Protein AF-A0A222F8A1-F1 (afdb_monomer_lite)

Sequence (116 aa):
MSRSNEAQCGRLMRTACMNVIGFWQLLQEPDVHELDPVKRMQYRAYVVGCALHLADLVVQHEEAMADLYPQDWEPDLTGSARDFREMAYAFDGDYQDELDEQALTFSQNVLCVFVQ

Foldseek 3Di:
DDPVVLVVLLVVLLVLLCQLQVLLVCLVDPVVVVDDPVVSVVSLCSNLVSLLVSLVSLVVVLVVVCVVPVPPRDRDLNVLSVVLVVVCVVQVPHPSVVNSVSSNVSSVVSNVVSVD

Secondary structure (DSSP, 8-state):
--HHHHHHHHHHHHHHHHHHHHHHHHHHSHHHHTS-HHHHHHHHHHHHHHHHHHHHHHHHHHHHHHHH-TTT---SSHHHHHHHHHHHHHTTTS-HHHHHHHHHHHHHHHHHHH--

pLDDT: mean 85.89, std 8.68, range [50.41, 95.5]

Structure (mmCIF, N/CA/C/O backbone):
data_AF-A0A222F8A1-F1
#
_entry.id   AF-A0A222F8A1-F1
#
loop_
_atom_site.group_PDB
_atom_site.id
_atom_site.type_symbol
_atom_site.label_atom_id
_atom_site.label_alt_id
_atom_site.label_comp_id
_atom_site.label_asym_id
_atom_site.label_entity_id
_atom_site.label_seq_id
_atom_site.pdbx_PDB_ins_code
_atom_site.Cartn_x
_atom_site.Cartn_y
_atom_site.Cartn_z
_atom_site.occupancy
_atom_site.B_iso_or_equiv
_atom_site.auth_seq_id
_atom_site.auth_comp_id
_atom_site.auth_asym_id
_atom_site.auth_atom_id
_atom_site.pdbx_PDB_model_num
ATOM 1 N N . MET A 1 1 ? -7.485 -2.349 24.610 1.00 54.09 1 MET A N 1
ATOM 2 C CA . MET A 1 1 ? -6.045 -2.323 24.253 1.00 54.09 1 MET A CA 1
ATOM 3 C C . MET A 1 1 ? -5.275 -1.476 25.262 1.00 54.09 1 MET A C 1
ATOM 5 O O . MET A 1 1 ? -5.870 -0.595 25.865 1.00 54.09 1 MET A O 1
ATOM 9 N N . SER A 1 2 ? -3.986 -1.747 25.509 1.00 63.09 2 SER A N 1
ATOM 10 C CA . SER A 1 2 ? -3.148 -0.835 26.309 1.00 63.09 2 SER A CA 1
ATOM 11 C C . SER A 1 2 ? -2.667 0.330 25.429 1.00 63.09 2 SER A C 1
ATOM 13 O O . SER A 1 2 ? -2.489 0.132 24.229 1.00 63.09 2 SER A O 1
ATOM 15 N N . ARG A 1 3 ? -2.368 1.506 26.005 1.00 61.28 3 ARG A N 1
ATOM 16 C CA . ARG A 1 3 ? -1.742 2.639 25.276 1.00 61.28 3 ARG A CA 1
ATOM 17 C C . ARG A 1 3 ? -0.467 2.240 24.509 1.00 61.28 3 ARG A C 1
ATOM 19 O O . ARG A 1 3 ? -0.094 2.882 23.533 1.00 61.28 3 ARG A O 1
ATOM 26 N N . SER A 1 4 ? 0.204 1.166 24.935 1.00 67.44 4 SER A N 1
ATOM 27 C CA . SER A 1 4 ? 1.367 0.599 24.243 1.00 67.44 4 SER A CA 1
ATOM 28 C C . SER A 1 4 ? 1.003 -0.045 22.900 1.00 67.44 4 SER A C 1
ATOM 30 O O . SER A 1 4 ? 1.784 0.047 21.954 1.00 67.44 4 SER A O 1
ATOM 32 N N . ASN A 1 5 ? -0.169 -0.681 22.801 1.00 72.00 5 ASN A N 1
ATOM 33 C CA . ASN A 1 5 ? -0.598 -1.401 21.599 1.00 72.00 5 ASN A CA 1
ATOM 34 C C . ASN A 1 5 ? -1.039 -0.437 20.493 1.00 72.00 5 ASN A C 1
ATOM 36 O O . ASN A 1 5 ? -0.689 -0.653 19.340 1.00 72.00 5 ASN A O 1
ATOM 40 N N . GLU A 1 6 ? -1.724 0.656 20.838 1.00 70.38 6 GLU A N 1
ATOM 41 C CA . GLU A 1 6 ? -2.079 1.717 19.881 1.00 70.38 6 GLU A CA 1
ATOM 42 C C . GLU A 1 6 ? -0.829 2.405 19.328 1.00 70.38 6 GLU A C 1
ATOM 44 O O . GLU A 1 6 ? -0.663 2.525 18.116 1.00 70.38 6 GLU A O 1
ATOM 49 N N . ALA A 1 7 ? 0.118 2.767 20.200 1.00 76.56 7 ALA A N 1
ATOM 50 C CA . ALA A 1 7 ? 1.383 3.357 19.772 1.00 76.56 7 ALA A CA 1
ATOM 51 C C . ALA A 1 7 ? 2.202 2.401 18.885 1.00 76.56 7 ALA A C 1
ATOM 53 O O . ALA A 1 7 ? 2.911 2.844 17.980 1.00 76.56 7 ALA A O 1
ATOM 54 N N . GLN A 1 8 ? 2.131 1.092 19.141 1.00 81.00 8 GLN A N 1
ATOM 55 C CA . GLN A 1 8 ? 2.751 0.078 18.293 1.00 81.00 8 GLN A CA 1
ATOM 56 C C . GLN A 1 8 ? 2.038 -0.051 16.943 1.00 81.00 8 GLN A C 1
ATOM 58 O O . GLN A 1 8 ? 2.718 -0.057 15.921 1.00 81.00 8 GLN A O 1
ATOM 63 N N . CYS A 1 9 ? 0.706 -0.094 16.930 1.00 81.06 9 CYS A N 1
ATOM 64 C CA . CYS A 1 9 ? -0.098 -0.144 15.711 1.00 81.06 9 CYS A CA 1
ATOM 65 C C . CYS A 1 9 ? 0.174 1.077 14.820 1.00 81.06 9 CYS A C 1
ATOM 67 O O . CYS A 1 9 ? 0.564 0.913 13.668 1.00 81.06 9 CYS A O 1
ATOM 69 N N . GLY A 1 10 ? 0.137 2.290 15.380 1.00 82.56 10 GLY A N 1
ATOM 70 C CA . GLY A 1 10 ? 0.456 3.512 14.639 1.00 82.56 10 GLY A CA 1
ATOM 71 C C . GLY A 1 10 ? 1.888 3.537 14.089 1.00 82.56 10 GLY A C 1
ATOM 72 O O . GLY A 1 10 ? 2.129 4.051 13.000 1.00 82.56 10 GLY A O 1
ATOM 73 N N . ARG A 1 11 ? 2.869 2.943 14.789 1.00 85.88 11 ARG A N 1
ATOM 74 C CA . ARG A 1 11 ? 4.221 2.762 14.224 1.00 85.88 11 ARG A CA 1
ATOM 75 C C . ARG A 1 11 ? 4.219 1.802 13.035 1.00 85.88 11 ARG A C 1
ATOM 77 O O . ARG A 1 11 ? 4.822 2.140 12.024 1.00 85.88 11 ARG A O 1
ATOM 84 N N . LEU A 1 12 ? 3.549 0.654 13.144 1.00 85.88 12 LEU A N 1
ATOM 85 C CA . LEU A 1 12 ? 3.469 -0.334 12.062 1.00 85.88 12 LEU A CA 1
ATOM 86 C C . LEU A 1 12 ? 2.784 0.246 10.818 1.00 85.88 12 LEU A C 1
ATOM 88 O O . LEU A 1 12 ? 3.331 0.119 9.726 1.00 85.88 12 LEU A O 1
ATOM 92 N N . MET A 1 13 ? 1.668 0.961 10.995 1.00 87.38 13 MET A N 1
ATOM 93 C CA . MET A 1 13 ? 0.961 1.662 9.915 1.00 8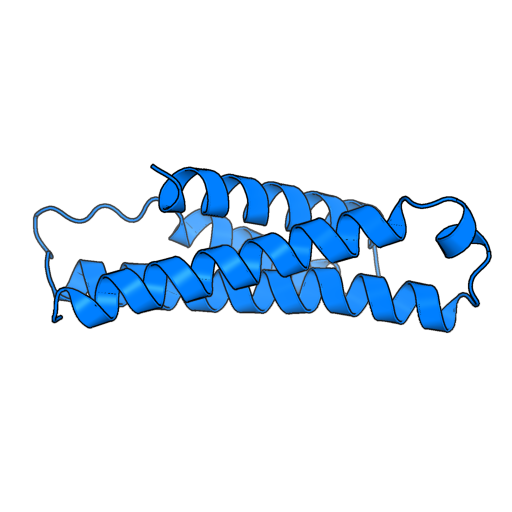7.38 13 MET A CA 1
ATOM 94 C C . MET A 1 13 ? 1.870 2.655 9.196 1.00 87.38 13 MET A C 1
ATOM 96 O O . MET A 1 13 ? 2.006 2.610 7.975 1.00 87.38 13 MET A O 1
ATOM 100 N N . ARG A 1 14 ? 2.563 3.514 9.955 1.00 89.00 14 ARG A N 1
ATOM 101 C CA . ARG A 1 14 ? 3.498 4.490 9.380 1.00 89.00 14 ARG A CA 1
ATOM 102 C C . ARG A 1 14 ? 4.648 3.817 8.641 1.00 89.00 14 ARG A C 1
ATOM 104 O O . ARG A 1 14 ? 4.989 4.250 7.548 1.00 89.00 14 ARG A O 1
ATOM 111 N N . THR A 1 15 ? 5.228 2.754 9.196 1.00 90.06 15 THR A N 1
ATOM 112 C CA . THR A 1 15 ? 6.289 2.000 8.514 1.00 90.06 15 THR A CA 1
ATOM 113 C C . THR A 1 15 ? 5.792 1.389 7.205 1.00 90.06 15 THR A C 1
ATOM 115 O O . THR A 1 15 ? 6.476 1.510 6.193 1.00 90.06 15 THR A O 1
ATOM 118 N N . ALA A 1 16 ? 4.603 0.786 7.196 1.00 90.12 16 ALA A N 1
ATOM 119 C CA . ALA A 1 16 ? 4.017 0.222 5.986 1.00 90.12 16 ALA A CA 1
ATOM 120 C C . ALA A 1 16 ? 3.766 1.302 4.915 1.00 90.12 16 ALA A C 1
ATOM 122 O O . ALA A 1 16 ? 4.179 1.116 3.772 1.00 90.12 16 ALA A O 1
ATOM 123 N N . CYS A 1 17 ? 3.221 2.464 5.294 1.00 92.38 17 CYS A N 1
ATOM 124 C CA . CYS A 1 17 ? 3.050 3.602 4.381 1.00 92.38 17 CYS A CA 1
ATOM 125 C C . CYS A 1 17 ? 4.387 4.078 3.792 1.00 92.38 17 CYS A C 1
ATOM 127 O O . CYS A 1 17 ? 4.511 4.258 2.582 1.00 92.38 17 CYS A O 1
ATOM 129 N N . MET A 1 18 ? 5.409 4.253 4.639 1.00 92.69 18 MET A N 1
ATOM 130 C CA . MET A 1 18 ? 6.735 4.707 4.205 1.00 92.69 18 MET A CA 1
ATOM 131 C C . MET A 1 18 ? 7.405 3.722 3.244 1.00 92.69 18 MET A C 1
ATOM 133 O O . MET A 1 18 ? 8.112 4.158 2.339 1.00 92.69 18 MET A O 1
ATOM 137 N N . ASN A 1 19 ? 7.168 2.416 3.401 1.00 91.69 19 ASN A N 1
ATOM 138 C CA . ASN A 1 19 ? 7.677 1.417 2.466 1.00 91.69 19 ASN A CA 1
ATOM 139 C C . ASN A 1 19 ? 7.042 1.579 1.080 1.00 91.69 19 ASN A C 1
ATOM 141 O O . ASN A 1 19 ? 7.776 1.626 0.096 1.00 91.69 19 ASN A O 1
ATOM 145 N N . VAL A 1 20 ? 5.713 1.723 0.992 1.00 93.50 20 VAL A N 1
ATOM 146 C CA . VAL A 1 20 ? 5.033 1.930 -0.301 1.00 93.50 20 VAL A CA 1
ATOM 147 C C . VAL A 1 20 ? 5.536 3.203 -0.976 1.00 93.50 20 VAL A C 1
ATOM 149 O O . VAL A 1 20 ? 5.964 3.159 -2.126 1.00 93.50 20 VAL A O 1
ATOM 152 N N . ILE A 1 21 ? 5.558 4.319 -0.240 1.00 93.69 21 ILE A N 1
ATOM 153 C CA . ILE A 1 21 ? 6.002 5.619 -0.761 1.00 93.69 21 ILE A CA 1
ATOM 154 C C . ILE A 1 21 ? 7.463 5.550 -1.217 1.00 93.69 21 ILE A C 1
ATOM 156 O O . ILE A 1 21 ? 7.785 6.012 -2.309 1.00 93.69 21 ILE A O 1
ATOM 160 N N . GLY A 1 22 ? 8.343 4.952 -0.411 1.00 92.06 22 GLY A N 1
ATOM 161 C CA . GLY A 1 22 ? 9.766 4.845 -0.722 1.00 92.06 22 GLY A CA 1
ATOM 162 C C . GLY A 1 22 ? 10.036 3.994 -1.962 1.00 92.06 22 GLY A C 1
ATOM 163 O O . GLY A 1 22 ? 10.793 4.413 -2.834 1.00 92.06 22 GLY A O 1
ATOM 164 N N . PHE A 1 23 ? 9.394 2.829 -2.092 1.00 91.19 23 PHE A N 1
ATOM 165 C CA . PHE A 1 23 ? 9.549 1.998 -3.290 1.00 91.19 23 PHE A CA 1
ATOM 166 C C . PHE A 1 23 ? 8.932 2.643 -4.533 1.00 91.19 23 PHE A C 1
ATOM 168 O O . PHE A 1 23 ? 9.518 2.548 -5.611 1.00 91.19 23 PHE A O 1
ATOM 175 N N . TRP A 1 24 ? 7.808 3.348 -4.390 1.00 93.56 24 TRP A N 1
ATOM 176 C CA . TRP A 1 24 ? 7.228 4.108 -5.493 1.00 93.56 24 TRP A CA 1
ATOM 177 C C . TRP A 1 24 ? 8.171 5.223 -5.957 1.00 93.56 24 TRP A C 1
ATOM 179 O O . TRP A 1 24 ? 8.403 5.354 -7.153 1.00 93.56 24 TRP A O 1
ATOM 189 N N . GLN A 1 25 ? 8.778 5.976 -5.032 1.00 92.06 25 GLN A N 1
ATOM 190 C CA . GLN A 1 25 ? 9.760 7.017 -5.360 1.00 92.06 25 GLN A CA 1
ATOM 191 C C . GLN A 1 25 ? 10.979 6.436 -6.073 1.00 92.06 25 GLN A C 1
ATOM 193 O O . GLN A 1 25 ? 11.395 6.976 -7.092 1.00 92.06 25 GLN A O 1
ATOM 198 N N . LEU A 1 26 ? 11.499 5.299 -5.595 1.00 89.56 26 LEU A N 1
ATOM 199 C CA . LEU A 1 26 ? 12.594 4.596 -6.263 1.00 89.56 26 LEU A CA 1
ATOM 200 C C . LEU A 1 26 ? 12.236 4.230 -7.707 1.00 89.56 26 LEU A C 1
ATOM 202 O O . LEU A 1 26 ? 13.082 4.360 -8.580 1.00 89.56 26 LEU A O 1
ATOM 206 N N . LEU A 1 27 ? 10.997 3.819 -7.991 1.00 88.00 27 LEU A N 1
ATOM 207 C CA . LEU A 1 27 ? 10.560 3.525 -9.362 1.00 88.00 27 LEU A CA 1
ATOM 208 C C . LEU A 1 27 ? 10.557 4.745 -10.293 1.00 88.00 27 LEU A C 1
ATOM 210 O O . LEU A 1 27 ? 10.631 4.547 -11.506 1.00 88.00 27 LEU A O 1
ATOM 214 N N . GLN A 1 28 ? 10.481 5.963 -9.750 1.00 88.44 28 GLN A N 1
ATOM 215 C CA . GLN A 1 28 ? 10.537 7.212 -10.521 1.00 88.44 28 GLN A CA 1
ATOM 216 C C . GLN A 1 28 ? 11.971 7.705 -10.764 1.00 88.44 28 GLN A C 1
ATOM 218 O O . GLN A 1 28 ? 12.170 8.656 -11.520 1.00 88.44 28 GLN A O 1
ATOM 223 N N . GLU A 1 29 ? 12.972 7.106 -10.111 1.00 88.31 29 GLU A N 1
ATOM 224 C CA . GLU A 1 29 ? 14.361 7.530 -10.265 1.00 88.31 29 GLU A CA 1
ATOM 225 C C . GLU A 1 29 ? 14.888 7.168 -11.666 1.00 88.31 29 GLU A C 1
ATOM 227 O O . GLU A 1 29 ? 14.746 6.018 -12.101 1.00 88.31 29 GLU A O 1
ATOM 232 N N . PRO A 1 30 ? 15.565 8.098 -12.369 1.00 82.44 30 PRO A N 1
ATOM 233 C CA . PRO A 1 30 ? 16.103 7.851 -13.707 1.00 82.44 30 PRO A CA 1
ATOM 234 C C . PRO A 1 30 ? 16.999 6.609 -13.780 1.00 82.44 30 PRO A C 1
ATOM 236 O O . PRO A 1 30 ? 16.859 5.796 -14.691 1.00 82.44 30 PRO A O 1
ATOM 239 N N . ASP A 1 31 ? 17.849 6.413 -12.771 1.00 82.88 31 ASP A N 1
ATOM 240 C CA . ASP A 1 31 ? 18.769 5.274 -12.679 1.00 82.88 31 ASP A CA 1
ATOM 241 C C . ASP A 1 31 ? 18.023 3.932 -12.531 1.00 82.88 31 ASP A C 1
ATOM 243 O O . ASP A 1 31 ? 18.519 2.875 -12.924 1.00 82.88 31 ASP A O 1
ATOM 247 N N . VAL A 1 32 ? 16.803 3.951 -11.981 1.00 78.31 32 VAL A N 1
ATOM 248 C CA . VAL A 1 32 ? 15.948 2.762 -11.848 1.00 78.31 32 VAL A CA 1
ATOM 249 C C . VAL A 1 32 ? 15.283 2.400 -13.175 1.00 78.31 32 VAL A C 1
ATOM 251 O O . VAL A 1 32 ? 15.005 1.224 -13.418 1.00 78.31 32 VAL A O 1
ATOM 254 N N . HIS A 1 33 ? 15.103 3.360 -14.084 1.00 74.25 33 HIS A N 1
ATOM 255 C CA . HIS A 1 33 ? 14.670 3.077 -15.453 1.00 74.25 33 HIS A CA 1
ATOM 256 C C . HIS A 1 33 ? 15.744 2.368 -16.289 1.00 74.25 33 HIS A C 1
ATOM 258 O O . HIS A 1 33 ? 15.396 1.694 -17.259 1.00 74.25 33 HIS A O 1
ATOM 264 N N . GLU A 1 34 ? 17.017 2.470 -15.896 1.00 82.00 34 GLU A N 1
ATOM 265 C CA . GLU A 1 34 ? 18.130 1.739 -16.513 1.00 82.00 34 GLU A CA 1
ATOM 266 C C . GLU A 1 34 ? 18.290 0.308 -15.966 1.00 82.00 34 GLU A C 1
ATOM 268 O O . GLU A 1 34 ? 19.075 -0.481 -16.499 1.00 82.00 34 GLU A O 1
ATOM 273 N N . LEU A 1 35 ? 17.549 -0.058 -14.910 1.00 78.31 35 LEU A N 1
ATOM 274 C CA . LEU A 1 35 ? 17.569 -1.418 -14.382 1.00 78.31 35 LEU A CA 1
ATOM 275 C C . LEU A 1 35 ? 16.958 -2.416 -15.363 1.00 78.31 35 LEU A C 1
ATOM 277 O O . LEU A 1 35 ? 16.048 -2.119 -16.136 1.00 78.31 35 LEU A O 1
ATOM 281 N N . ASP A 1 36 ? 17.429 -3.657 -15.241 1.00 85.25 36 ASP A N 1
ATOM 282 C CA . ASP A 1 36 ? 16.842 -4.796 -15.932 1.00 85.25 36 ASP A CA 1
ATOM 283 C C . ASP A 1 36 ? 15.310 -4.845 -15.711 1.00 85.25 36 ASP A C 1
ATOM 285 O O . ASP A 1 36 ? 14.853 -4.692 -14.567 1.00 85.25 36 ASP A O 1
ATOM 289 N N . PRO A 1 37 ? 14.504 -5.087 -16.765 1.00 84.75 37 PRO A N 1
ATOM 290 C CA . PRO A 1 37 ? 13.046 -5.120 -16.666 1.00 84.75 37 PRO A CA 1
ATOM 291 C C . PRO A 1 37 ? 12.507 -6.051 -15.572 1.00 84.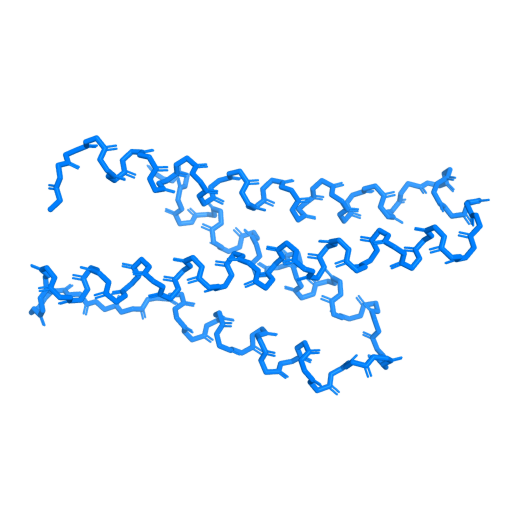75 37 PRO A C 1
ATOM 293 O O . PRO A 1 37 ? 11.488 -5.739 -14.954 1.00 84.75 37 PRO A O 1
ATOM 296 N N . VAL A 1 38 ? 13.199 -7.158 -15.275 1.00 86.94 38 VAL A N 1
ATOM 297 C CA . VAL A 1 38 ? 12.823 -8.085 -14.198 1.00 86.94 38 VAL A CA 1
ATOM 298 C C . VAL A 1 38 ? 12.990 -7.427 -12.831 1.00 86.94 38 VAL A C 1
ATOM 300 O O . VAL A 1 38 ? 12.106 -7.547 -11.984 1.00 86.94 38 VAL A O 1
ATOM 303 N N . LYS A 1 39 ? 14.080 -6.683 -12.604 1.00 85.69 39 LYS A N 1
ATOM 304 C CA . LYS A 1 39 ? 14.274 -5.936 -11.349 1.00 85.69 39 LYS A CA 1
ATOM 305 C C . LYS A 1 39 ? 13.236 -4.835 -11.183 1.00 85.69 39 LYS A C 1
ATOM 307 O O . LYS A 1 39 ? 12.722 -4.646 -10.084 1.00 85.69 39 LYS A O 1
ATOM 312 N N . ARG A 1 40 ? 12.890 -4.140 -12.268 1.00 86.19 40 ARG A N 1
ATOM 313 C CA . ARG A 1 40 ? 11.833 -3.124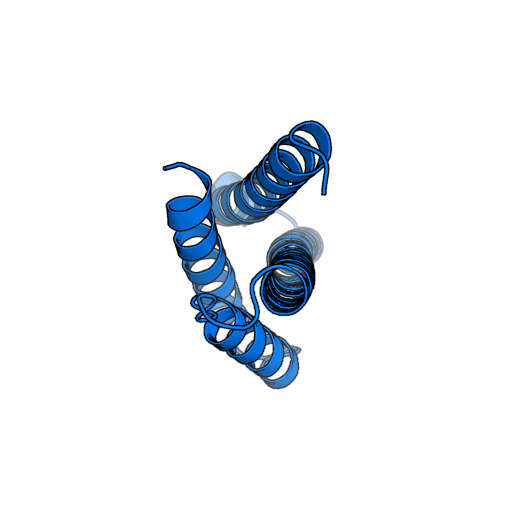 -12.228 1.00 86.19 40 ARG A CA 1
ATOM 314 C C . ARG A 1 40 ? 10.494 -3.752 -11.846 1.00 86.19 40 ARG A C 1
ATOM 316 O O . ARG A 1 40 ? 9.827 -3.253 -10.950 1.00 86.19 40 ARG A O 1
ATOM 323 N N . MET A 1 41 ? 10.146 -4.889 -12.449 1.00 87.62 41 MET A N 1
ATOM 324 C CA . MET A 1 41 ? 8.940 -5.647 -12.102 1.00 87.62 41 MET A CA 1
ATOM 325 C C . MET A 1 41 ? 8.932 -6.094 -10.631 1.00 87.62 41 MET A C 1
ATOM 327 O O . MET A 1 41 ? 7.895 -6.017 -9.979 1.00 87.62 41 MET A O 1
ATOM 331 N N . GLN A 1 42 ? 10.082 -6.492 -10.075 1.00 87.56 42 GLN A N 1
ATOM 332 C CA . GLN A 1 42 ? 10.199 -6.816 -8.649 1.00 87.56 42 GLN A CA 1
ATOM 333 C C . GLN A 1 42 ? 9.888 -5.610 -7.756 1.00 87.56 42 GLN A C 1
ATOM 335 O O . GLN A 1 42 ? 9.141 -5.754 -6.794 1.00 87.56 42 GLN A O 1
ATOM 340 N N . TYR A 1 43 ? 10.411 -4.421 -8.066 1.00 88.19 43 TYR A N 1
ATOM 341 C CA . TYR A 1 43 ? 10.106 -3.211 -7.294 1.00 88.19 43 TYR A CA 1
ATOM 342 C C . TYR A 1 43 ? 8.631 -2.824 -7.348 1.00 88.19 43 TYR A C 1
ATOM 344 O O . TYR A 1 43 ? 8.065 -2.482 -6.315 1.00 88.19 43 TYR A O 1
ATOM 352 N N . ARG A 1 44 ? 7.982 -2.972 -8.503 1.00 90.25 44 ARG A N 1
ATOM 353 C CA . ARG A 1 44 ? 6.528 -2.780 -8.623 1.00 90.25 44 ARG A CA 1
ATOM 354 C C . ARG A 1 44 ? 5.753 -3.770 -7.762 1.00 90.25 44 ARG A C 1
ATOM 356 O O . ARG A 1 44 ? 4.895 -3.382 -6.979 1.00 90.25 44 ARG A O 1
ATOM 363 N N . ALA A 1 45 ? 6.131 -5.047 -7.812 1.00 90.19 45 ALA A N 1
ATOM 364 C CA . ALA A 1 45 ? 5.540 -6.062 -6.946 1.00 90.19 45 ALA A CA 1
ATOM 365 C C . ALA A 1 45 ? 5.744 -5.742 -5.452 1.00 90.19 45 ALA A C 1
ATOM 367 O O . ALA A 1 45 ? 4.850 -6.004 -4.650 1.00 90.19 45 ALA A O 1
ATOM 368 N N . TYR A 1 46 ? 6.875 -5.135 -5.067 1.00 91.19 46 TYR A N 1
ATOM 369 C CA . TYR A 1 46 ? 7.078 -4.646 -3.700 1.00 91.19 46 TYR A CA 1
ATOM 370 C C . TYR A 1 46 ? 6.142 -3.488 -3.342 1.00 91.19 46 TYR A C 1
ATOM 372 O O . TYR A 1 46 ? 5.570 -3.522 -2.256 1.00 91.19 46 TYR A O 1
ATOM 380 N N . VAL A 1 47 ? 5.940 -2.505 -4.229 1.00 93.62 47 VAL A N 1
ATOM 381 C CA . VAL A 1 47 ? 4.979 -1.404 -4.014 1.00 93.62 47 VAL A CA 1
ATOM 382 C C . VAL A 1 47 ? 3.582 -1.962 -3.751 1.00 93.62 47 VAL A C 1
ATOM 384 O O . VAL A 1 47 ? 3.003 -1.707 -2.693 1.00 93.62 47 VAL A O 1
ATOM 387 N N . VAL A 1 48 ? 3.077 -2.787 -4.671 1.00 93.31 48 VAL A N 1
ATOM 388 C CA . VAL A 1 48 ? 1.732 -3.372 -4.579 1.00 93.31 48 VAL A CA 1
ATOM 389 C C . VAL A 1 48 ? 1.614 -4.297 -3.368 1.00 93.31 48 VAL A C 1
ATOM 391 O O . VAL A 1 48 ? 0.656 -4.200 -2.605 1.00 93.31 48 VAL A O 1
ATOM 394 N N . GLY A 1 49 ? 2.608 -5.154 -3.128 1.00 92.56 49 GLY A N 1
ATOM 395 C CA . GLY A 1 49 ? 2.622 -6.062 -1.982 1.00 92.56 49 GLY A CA 1
ATOM 396 C C . GLY A 1 49 ? 2.627 -5.330 -0.638 1.00 92.56 49 GLY A C 1
ATOM 397 O O . GLY A 1 49 ? 1.905 -5.718 0.282 1.00 92.56 49 GLY A O 1
ATOM 398 N N . CYS A 1 50 ? 3.393 -4.243 -0.514 1.00 93.56 50 CYS A N 1
ATOM 399 C CA . CYS A 1 50 ? 3.382 -3.405 0.683 1.00 93.56 50 CYS A CA 1
ATOM 400 C C . CYS A 1 50 ? 2.038 -2.686 0.871 1.00 93.56 50 CYS A C 1
ATOM 402 O O . CYS A 1 50 ? 1.558 -2.606 2.001 1.00 93.56 50 CYS A O 1
ATOM 404 N N . ALA A 1 51 ? 1.410 -2.210 -0.206 1.00 94.94 51 ALA A N 1
ATOM 405 C CA . ALA A 1 51 ? 0.103 -1.561 -0.138 1.00 94.94 51 ALA A CA 1
ATOM 406 C C . ALA A 1 51 ? -1.018 -2.551 0.221 1.00 94.94 51 ALA A C 1
ATOM 408 O O . ALA A 1 51 ? -1.883 -2.233 1.034 1.00 94.94 51 ALA A O 1
ATOM 409 N N . LEU A 1 52 ? -0.962 -3.786 -0.289 1.00 94.69 52 LEU A N 1
ATOM 410 C CA . LEU A 1 52 ? -1.881 -4.861 0.103 1.00 94.69 52 LEU A CA 1
ATOM 411 C C . LEU A 1 52 ? -1.730 -5.205 1.586 1.00 94.69 52 LEU A C 1
ATOM 413 O O . LEU A 1 52 ? -2.721 -5.321 2.304 1.00 94.69 52 LEU A O 1
ATOM 417 N N . HIS A 1 53 ? -0.488 -5.296 2.066 1.00 94.06 53 HIS A N 1
ATOM 418 C CA . HIS A 1 53 ? -0.227 -5.500 3.486 1.00 94.06 53 HIS A CA 1
ATOM 419 C C . HIS A 1 53 ? -0.763 -4.344 4.345 1.00 94.06 53 HIS A C 1
ATOM 421 O O . HIS A 1 53 ? -1.347 -4.583 5.401 1.00 94.06 53 HIS A O 1
ATOM 427 N N . LEU A 1 54 ? -0.609 -3.097 3.890 1.00 94.19 54 LEU A N 1
ATOM 428 C CA . LEU A 1 54 ? -1.181 -1.928 4.556 1.00 94.19 54 LEU A CA 1
ATOM 429 C C . LEU A 1 54 ? -2.714 -2.005 4.611 1.00 94.19 54 LEU A C 1
ATOM 431 O O . LEU A 1 54 ? -3.292 -1.737 5.660 1.00 94.19 54 LEU A O 1
ATOM 435 N N . ALA A 1 55 ? -3.368 -2.417 3.523 1.00 94.56 55 ALA A N 1
ATOM 436 C CA . ALA A 1 55 ? -4.817 -2.600 3.479 1.00 94.56 55 ALA A CA 1
ATOM 437 C C . ALA A 1 55 ? -5.302 -3.642 4.499 1.00 94.56 55 ALA A C 1
ATOM 439 O O . ALA A 1 55 ? -6.285 -3.402 5.201 1.00 94.56 55 ALA A O 1
ATOM 440 N N . ASP A 1 56 ? -4.592 -4.764 4.645 1.00 92.56 56 ASP A N 1
ATOM 441 C CA . ASP A 1 56 ? -4.905 -5.760 5.676 1.00 92.56 56 ASP A CA 1
ATOM 442 C C . ASP A 1 56 ? -4.752 -5.194 7.093 1.00 92.56 56 ASP A C 1
ATOM 444 O O . ASP A 1 56 ? -5.604 -5.440 7.949 1.00 92.56 56 ASP A O 1
ATOM 448 N N . LEU A 1 57 ? -3.697 -4.412 7.348 1.00 91.12 57 LEU A N 1
ATOM 449 C CA . LEU A 1 57 ? -3.502 -3.762 8.644 1.00 91.12 57 LEU A CA 1
ATOM 450 C C . LEU A 1 57 ? -4.633 -2.775 8.954 1.00 91.12 57 LEU A C 1
ATOM 452 O O . LEU A 1 57 ? -5.097 -2.743 10.094 1.00 91.12 57 LEU A O 1
ATOM 456 N N . VAL A 1 58 ? -5.077 -1.987 7.966 1.00 91.62 58 VAL A N 1
ATOM 457 C CA . VAL A 1 58 ? -6.197 -1.037 8.104 1.00 91.62 58 VAL A CA 1
ATOM 458 C C . VAL A 1 58 ? -7.464 -1.771 8.512 1.00 91.62 58 VAL A C 1
ATOM 460 O O . VAL A 1 58 ? -8.039 -1.437 9.542 1.00 91.62 58 VAL A O 1
ATOM 463 N N . VAL A 1 59 ? -7.850 -2.812 7.772 1.00 91.00 59 VAL A N 1
ATOM 464 C CA . VAL A 1 59 ? -9.060 -3.587 8.083 1.00 91.00 59 VAL A CA 1
ATOM 465 C C . VAL A 1 59 ? -8.979 -4.187 9.487 1.00 91.00 59 VAL A C 1
ATOM 467 O O . VAL A 1 59 ? -9.899 -4.008 10.278 1.00 91.00 59 VAL A O 1
ATOM 470 N N . GLN A 1 60 ? -7.854 -4.817 9.844 1.00 88.44 60 GLN A N 1
ATOM 471 C CA . GLN A 1 60 ? -7.662 -5.383 11.186 1.00 88.44 60 GLN A CA 1
ATOM 472 C C . GLN A 1 60 ? -7.750 -4.322 12.290 1.00 88.44 60 GLN A C 1
ATOM 474 O O . GLN A 1 60 ? -8.270 -4.592 13.373 1.00 88.44 60 GLN A O 1
ATOM 479 N N . HIS A 1 61 ? -7.219 -3.124 12.039 1.00 87.06 61 HIS A N 1
ATOM 480 C CA . HIS A 1 61 ? -7.283 -2.027 12.994 1.00 87.06 61 HIS A CA 1
ATOM 481 C C . HIS A 1 61 ? -8.716 -1.526 13.173 1.00 87.06 61 HIS A C 1
ATOM 483 O O . HIS A 1 61 ? -9.167 -1.402 14.310 1.00 87.06 61 HIS A O 1
ATOM 489 N N . GLU A 1 62 ? -9.437 -1.272 12.082 1.00 87.69 62 GLU A N 1
ATOM 490 C CA . GLU A 1 62 ? -10.804 -0.759 12.157 1.00 87.69 62 GLU A CA 1
ATOM 491 C C . GLU A 1 62 ? -11.779 -1.792 12.738 1.00 87.69 62 GLU A C 1
ATOM 493 O O . GLU A 1 62 ? -12.655 -1.416 13.511 1.00 87.69 62 GLU A O 1
ATOM 498 N N . GLU A 1 63 ? -11.597 -3.087 12.461 1.00 87.31 63 GLU A N 1
ATOM 499 C CA . GLU A 1 63 ? -12.354 -4.167 13.113 1.00 87.31 63 GLU A CA 1
ATOM 500 C C . GLU A 1 63 ? -12.094 -4.196 14.625 1.00 87.31 63 GLU A C 1
ATOM 502 O O . GLU A 1 63 ? -13.031 -4.212 15.424 1.00 87.31 63 GLU A O 1
ATOM 507 N N . ALA A 1 64 ? -10.826 -4.108 15.041 1.00 85.12 64 ALA A N 1
ATOM 508 C CA . ALA A 1 64 ? -10.478 -4.062 16.458 1.00 85.12 64 ALA A CA 1
ATOM 509 C C . ALA A 1 64 ? -11.033 -2.811 17.163 1.00 85.12 64 ALA A C 1
ATOM 511 O O . ALA A 1 64 ? -11.371 -2.870 18.347 1.00 85.12 64 ALA A O 1
ATOM 512 N N . MET A 1 65 ? -11.118 -1.678 16.464 1.00 84.06 65 MET A N 1
ATOM 513 C CA . MET A 1 65 ? -11.707 -0.449 16.995 1.00 84.06 65 MET A CA 1
ATOM 514 C C . MET A 1 65 ? -13.233 -0.532 17.074 1.00 84.06 65 MET A C 1
ATOM 516 O O . MET A 1 65 ? -13.793 -0.127 18.092 1.00 84.06 65 MET A O 1
ATOM 520 N N . ALA A 1 66 ? -13.894 -1.122 16.076 1.00 86.31 66 ALA A N 1
ATOM 521 C CA . ALA A 1 66 ? -15.333 -1.374 16.092 1.00 86.31 66 ALA A CA 1
ATOM 522 C C . ALA A 1 66 ? -15.742 -2.268 17.274 1.00 86.31 66 ALA A C 1
ATOM 524 O O . ALA A 1 66 ? -16.715 -1.973 17.967 1.00 86.31 66 ALA A O 1
ATOM 525 N N . ASP A 1 67 ? -14.962 -3.315 17.557 1.00 84.25 67 ASP A N 1
ATOM 526 C CA . ASP A 1 67 ? -15.198 -4.210 18.696 1.00 84.25 67 ASP A CA 1
ATOM 527 C C . ASP A 1 67 ? -15.042 -3.498 20.050 1.00 84.25 67 ASP A C 1
ATOM 529 O O . ASP A 1 67 ? -15.739 -3.813 21.019 1.00 84.25 67 ASP A O 1
ATOM 533 N N . LEU A 1 68 ? -14.117 -2.538 20.142 1.00 83.69 68 LEU A N 1
ATOM 534 C CA . LEU A 1 68 ? -13.842 -1.797 21.375 1.00 83.69 68 LEU A CA 1
ATOM 535 C C . LEU A 1 68 ? -14.781 -0.605 21.591 1.00 83.69 68 LEU A C 1
ATOM 537 O O . LEU A 1 68 ? -15.083 -0.284 22.743 1.00 83.69 68 LEU A O 1
ATOM 541 N N . TYR A 1 69 ? -15.235 0.038 20.514 1.00 84.44 69 TYR A N 1
ATOM 542 C CA . TYR A 1 69 ? -16.029 1.271 20.534 1.00 84.44 69 TYR A CA 1
ATOM 543 C C . TYR A 1 69 ? -17.276 1.180 19.630 1.00 84.44 69 TYR A C 1
ATOM 545 O O . TYR A 1 69 ? -17.482 2.030 18.766 1.00 84.44 69 TYR A O 1
ATOM 553 N N . PRO A 1 70 ? -18.167 0.195 19.835 1.00 79.69 70 PRO A N 1
ATOM 554 C CA . PRO A 1 70 ? -19.220 -0.148 18.871 1.00 79.69 70 PRO A CA 1
ATOM 555 C C . PRO A 1 70 ? -20.300 0.924 18.653 1.00 79.69 70 PRO A C 1
ATOM 557 O O . PRO A 1 70 ? -21.083 0.801 17.717 1.00 79.69 70 PRO A O 1
ATOM 560 N N . GLN A 1 71 ? -20.400 1.941 19.517 1.00 80.88 71 GLN A N 1
ATOM 561 C CA . GLN A 1 71 ? -21.408 3.008 19.399 1.00 80.88 71 GLN A CA 1
ATOM 562 C C . GLN A 1 71 ? -20.871 4.303 18.778 1.00 80.88 71 GLN A C 1
ATOM 564 O O . GLN A 1 71 ? -21.668 5.094 18.286 1.00 80.88 71 GLN A O 1
ATOM 569 N N . ASP A 1 72 ? -19.549 4.490 18.774 1.00 78.62 72 ASP A N 1
ATOM 570 C CA . ASP A 1 72 ? -18.895 5.738 18.359 1.00 78.62 72 ASP A CA 1
ATOM 571 C C . ASP A 1 72 ? -17.915 5.528 17.191 1.00 78.62 72 ASP A C 1
ATOM 573 O O . ASP A 1 72 ? -17.308 6.484 16.712 1.00 78.62 72 ASP A O 1
ATOM 577 N N . TRP A 1 73 ? -17.721 4.280 16.750 1.00 78.94 73 TRP A N 1
ATOM 578 C CA . TRP A 1 73 ? -16.786 3.949 15.682 1.00 78.94 73 TRP A CA 1
ATOM 579 C C . TRP A 1 73 ? -17.452 3.990 14.306 1.00 78.94 73 TRP A C 1
ATOM 581 O O . TRP A 1 73 ? -18.352 3.200 14.015 1.00 78.94 73 TRP A O 1
ATOM 591 N N . GLU A 1 74 ? -16.951 4.870 13.443 1.00 77.44 74 GLU A N 1
ATOM 592 C CA . GLU A 1 74 ? -17.291 4.925 12.025 1.00 77.44 74 GLU A CA 1
ATOM 593 C C . GLU A 1 74 ? -16.021 4.607 11.213 1.00 77.44 74 GLU A C 1
ATOM 595 O O . GLU A 1 74 ? -15.031 5.330 11.334 1.00 77.44 74 GLU A O 1
ATOM 600 N N . PRO A 1 75 ? -15.995 3.498 10.451 1.00 71.75 75 PRO A N 1
ATOM 601 C CA . PRO A 1 75 ? -14.828 3.118 9.661 1.00 71.75 75 PRO A CA 1
ATOM 602 C C . PRO A 1 75 ? -14.617 4.098 8.502 1.00 71.75 75 PRO A C 1
ATOM 604 O O . PRO A 1 75 ? -15.501 4.261 7.661 1.00 71.75 75 PRO A O 1
ATOM 607 N N . ASP A 1 76 ? -13.437 4.712 8.438 1.00 82.31 76 ASP A N 1
ATOM 608 C CA . ASP A 1 76 ? -13.100 5.750 7.450 1.00 82.31 76 ASP A CA 1
ATOM 609 C C . ASP A 1 76 ? -12.252 5.171 6.303 1.00 82.31 76 ASP A C 1
ATOM 611 O O . ASP A 1 76 ? -12.400 5.525 5.132 1.00 82.31 76 ASP A O 1
ATOM 615 N N . LEU A 1 77 ? -11.393 4.191 6.608 1.00 87.62 77 LEU A N 1
ATOM 616 C CA . LEU A 1 77 ? -10.404 3.664 5.669 1.00 87.62 77 LEU A CA 1
ATOM 617 C C . LEU A 1 77 ? -10.703 2.240 5.179 1.00 87.62 77 LEU A C 1
ATOM 619 O O . LEU A 1 77 ? -10.123 1.829 4.171 1.00 87.62 77 LEU A O 1
ATOM 623 N N . THR A 1 78 ? -11.614 1.487 5.813 1.00 88.06 78 THR A N 1
ATOM 624 C CA . THR A 1 78 ? -11.968 0.118 5.378 1.00 88.06 78 THR A CA 1
ATOM 625 C C . THR A 1 78 ? -12.469 0.075 3.936 1.00 88.06 78 THR A C 1
ATOM 627 O O . THR A 1 78 ? -12.116 -0.853 3.207 1.00 88.06 78 THR A O 1
ATOM 630 N N . GLY A 1 79 ? -13.270 1.058 3.506 1.00 88.50 79 GLY A N 1
ATOM 631 C CA . GLY A 1 79 ? -13.739 1.151 2.117 1.00 88.50 79 GLY A CA 1
ATOM 632 C C . GLY A 1 79 ? -12.567 1.258 1.143 1.00 88.50 79 GLY A C 1
ATOM 633 O O . GLY A 1 79 ? -12.367 0.373 0.319 1.00 88.50 79 GLY A O 1
ATOM 634 N N . SER A 1 80 ? -11.705 2.257 1.353 1.00 90.94 80 SER A N 1
ATOM 635 C CA . SER A 1 80 ? -10.497 2.475 0.546 1.00 90.94 80 SER A CA 1
ATOM 636 C C . SER A 1 80 ? -9.565 1.254 0.515 1.00 90.94 80 SER A C 1
ATOM 638 O O . SER A 1 80 ? -9.010 0.915 -0.528 1.00 90.94 80 SER A O 1
ATOM 640 N N . ALA A 1 81 ? -9.400 0.563 1.648 1.00 92.94 81 ALA A N 1
ATOM 641 C CA . ALA A 1 81 ? -8.584 -0.647 1.735 1.00 92.94 81 ALA A CA 1
ATOM 642 C C . ALA A 1 81 ? -9.177 -1.816 0.927 1.00 92.94 81 ALA A C 1
ATOM 644 O O . ALA A 1 81 ? -8.433 -2.585 0.314 1.00 92.94 81 ALA A O 1
ATOM 645 N N . ARG A 1 82 ? -10.508 -1.963 0.912 1.00 92.56 82 ARG A N 1
ATOM 646 C CA . ARG A 1 82 ? -11.200 -2.977 0.102 1.00 92.56 82 ARG A CA 1
ATOM 647 C C . ARG A 1 82 ? -11.123 -2.647 -1.383 1.00 92.56 82 ARG A C 1
ATOM 649 O O . ARG A 1 82 ? -10.729 -3.521 -2.148 1.00 92.56 82 ARG A O 1
ATOM 656 N N . ASP A 1 83 ? -11.386 -1.399 -1.755 1.00 92.25 83 ASP A N 1
ATOM 657 C CA . ASP A 1 83 ? -11.329 -0.937 -3.144 1.00 92.25 83 ASP A CA 1
ATOM 658 C C . ASP A 1 83 ? -9.934 -1.158 -3.744 1.00 92.25 83 ASP A C 1
ATOM 660 O O . ASP A 1 83 ? -9.799 -1.708 -4.838 1.00 92.25 83 ASP A O 1
ATOM 664 N N . PHE A 1 84 ? -8.874 -0.822 -2.995 1.00 94.06 84 PHE A N 1
ATOM 665 C CA . PHE A 1 84 ? -7.503 -1.077 -3.437 1.00 94.06 84 PHE A CA 1
ATOM 666 C C . PHE A 1 84 ? -7.225 -2.574 -3.634 1.00 94.06 84 PHE A C 1
ATOM 668 O O . PHE A 1 84 ? -6.612 -2.969 -4.625 1.00 94.06 84 PHE A O 1
ATOM 675 N N . ARG A 1 85 ? -7.688 -3.431 -2.714 1.00 93.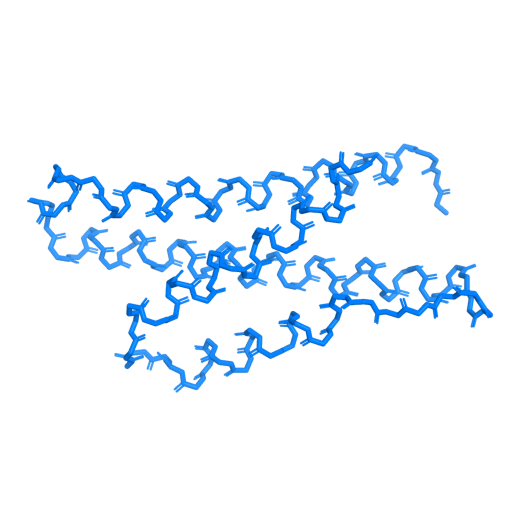88 85 ARG A N 1
ATOM 676 C CA . ARG A 1 85 ? -7.521 -4.886 -2.843 1.00 93.88 85 ARG A CA 1
ATOM 677 C C . ARG A 1 85 ? -8.238 -5.427 -4.073 1.00 93.88 85 ARG A C 1
ATOM 679 O O . ARG A 1 85 ? -7.649 -6.214 -4.806 1.00 93.88 85 ARG A O 1
ATOM 686 N N . GLU A 1 86 ? -9.487 -5.028 -4.292 1.00 92.62 86 GLU A N 1
ATOM 687 C CA . GLU A 1 86 ? -10.266 -5.442 -5.463 1.00 92.62 86 GLU A CA 1
ATOM 688 C C . GLU A 1 86 ? -9.582 -5.014 -6.763 1.00 92.62 86 GLU A C 1
ATOM 690 O O . GLU A 1 86 ? -9.429 -5.830 -7.672 1.00 92.62 86 GLU A O 1
ATOM 695 N N . MET A 1 87 ? -9.085 -3.777 -6.815 1.00 90.31 87 MET A N 1
ATOM 696 C CA . MET A 1 87 ? -8.324 -3.263 -7.950 1.00 90.31 87 MET A CA 1
ATOM 697 C C . MET A 1 87 ? -7.038 -4.057 -8.193 1.00 90.31 87 MET A C 1
ATOM 699 O O . MET A 1 87 ? -6.782 -4.461 -9.323 1.00 90.31 87 MET A O 1
ATOM 703 N N . ALA A 1 88 ? -6.259 -4.347 -7.148 1.00 90.06 88 ALA A N 1
ATOM 704 C CA . ALA A 1 88 ? -5.023 -5.117 -7.268 1.00 90.06 88 ALA A CA 1
ATOM 705 C C . ALA A 1 88 ? -5.258 -6.533 -7.818 1.00 90.06 88 ALA A C 1
ATOM 707 O O . ALA A 1 88 ? -4.444 -7.029 -8.591 1.00 90.06 88 ALA A O 1
ATOM 708 N N . TYR A 1 89 ? -6.376 -7.174 -7.459 1.00 87.31 89 TYR A N 1
ATOM 709 C CA . TYR A 1 89 ? -6.758 -8.464 -8.039 1.00 87.31 89 TYR A CA 1
ATOM 710 C C . TYR A 1 89 ? -7.270 -8.340 -9.476 1.00 87.31 89 TYR A C 1
ATOM 712 O O . TYR A 1 89 ? -7.013 -9.222 -10.292 1.00 87.31 89 TYR A O 1
ATOM 720 N N . ALA A 1 90 ? -8.006 -7.273 -9.793 1.00 85.44 90 ALA A N 1
ATOM 721 C CA . ALA A 1 90 ? -8.536 -7.044 -11.133 1.00 85.44 90 ALA A CA 1
ATOM 722 C C . ALA A 1 90 ? -7.439 -6.690 -12.149 1.00 85.44 90 ALA A C 1
ATOM 724 O O . ALA A 1 90 ? -7.574 -7.014 -13.327 1.00 85.44 90 ALA A O 1
ATOM 725 N N . PHE A 1 91 ? -6.377 -6.020 -11.698 1.00 82.62 91 PHE A N 1
ATOM 726 C CA . PHE A 1 91 ? -5.269 -5.521 -12.520 1.00 82.62 91 PHE A CA 1
ATOM 727 C C . PHE A 1 91 ? -4.030 -6.430 -12.454 1.00 82.62 91 PHE A C 1
ATOM 729 O O . PHE A 1 91 ? -2.927 -6.019 -12.810 1.00 82.62 91 PHE A O 1
ATOM 736 N N . ASP A 1 92 ? -4.170 -7.679 -12.000 1.00 72.31 92 ASP A N 1
ATOM 737 C CA . ASP A 1 92 ? -3.040 -8.611 -11.958 1.00 72.31 92 ASP A CA 1
ATOM 738 C C . ASP A 1 92 ? -2.507 -8.887 -13.378 1.00 72.31 92 ASP A C 1
ATOM 740 O O . ASP A 1 92 ? -3.109 -9.612 -14.170 1.00 72.31 92 ASP A O 1
ATOM 744 N N . GLY A 1 93 ? -1.375 -8.260 -13.711 1.00 67.81 93 GLY A N 1
ATOM 745 C CA . GLY A 1 93 ? -0.701 -8.367 -15.008 1.00 67.81 93 GLY A CA 1
ATOM 746 C C . GLY A 1 93 ? -1.009 -7.252 -16.016 1.00 67.81 93 GLY A C 1
ATOM 747 O O . GLY A 1 93 ? -0.191 -7.040 -16.911 1.00 67.81 93 GLY A O 1
ATOM 748 N N . ASP A 1 94 ? -2.089 -6.489 -15.829 1.00 75.44 94 ASP A N 1
ATOM 749 C CA . ASP A 1 94 ? -2.543 -5.420 -16.731 1.00 75.44 94 ASP A CA 1
ATOM 750 C C . ASP A 1 94 ? -2.593 -4.064 -15.990 1.00 75.44 94 ASP A C 1
ATOM 752 O O . ASP A 1 94 ? -2.872 -4.010 -14.803 1.00 75.44 94 ASP A O 1
ATOM 756 N N . TYR A 1 95 ? -2.307 -2.941 -16.662 1.00 82.94 95 TYR A N 1
ATOM 757 C CA . TYR A 1 95 ? -2.392 -1.583 -16.066 1.00 82.94 95 TYR A CA 1
ATOM 758 C C . TYR A 1 95 ? -1.530 -1.335 -14.812 1.00 82.94 95 TYR A C 1
ATOM 760 O O . TYR A 1 95 ? -1.895 -0.574 -13.919 1.00 82.94 95 TYR A O 1
ATOM 768 N N . GLN A 1 96 ? -0.334 -1.925 -14.758 1.00 83.50 96 GLN A N 1
ATOM 769 C CA . GLN A 1 96 ? 0.547 -1.812 -13.590 1.00 83.50 96 GLN A CA 1
ATOM 770 C C . GLN A 1 96 ? 0.882 -0.359 -13.188 1.00 83.50 96 GLN A C 1
ATOM 772 O O . GLN A 1 96 ? 1.098 -0.097 -12.009 1.00 83.50 96 GLN A O 1
ATOM 777 N N . ASP A 1 97 ? 0.966 0.580 -14.144 1.00 86.56 97 ASP A N 1
ATOM 778 C CA . ASP A 1 97 ? 1.307 1.985 -13.848 1.00 86.56 97 ASP A CA 1
ATOM 779 C C . ASP A 1 97 ? 0.193 2.648 -13.022 1.00 86.56 97 ASP A C 1
ATOM 781 O O . ASP A 1 97 ? 0.466 3.321 -12.032 1.00 86.56 97 ASP A O 1
ATOM 785 N N . GLU A 1 98 ? -1.064 2.370 -13.373 1.00 89.94 98 GLU A N 1
ATOM 786 C CA . GLU A 1 98 ? -2.236 2.842 -12.634 1.00 89.94 98 GLU A CA 1
ATOM 787 C C . GLU A 1 98 ? -2.307 2.199 -11.245 1.00 89.94 98 GLU A C 1
ATOM 789 O O . GLU A 1 98 ? -2.568 2.881 -10.255 1.00 89.94 98 GLU A O 1
ATOM 794 N N . LEU A 1 99 ? -1.997 0.902 -11.141 1.00 90.62 99 LEU A N 1
ATOM 795 C CA . LEU A 1 99 ? -1.974 0.209 -9.854 1.00 90.62 99 LEU A CA 1
ATOM 796 C C . LEU A 1 99 ? -0.902 0.772 -8.904 1.00 90.62 99 LEU A C 1
ATOM 798 O O . LEU A 1 99 ? -1.157 0.918 -7.707 1.00 90.62 99 LEU A O 1
ATOM 802 N N . ASP A 1 100 ? 0.276 1.128 -9.425 1.00 91.44 100 ASP A N 1
ATOM 803 C CA . ASP A 1 100 ? 1.349 1.748 -8.641 1.00 91.44 100 ASP A CA 1
ATOM 804 C C . ASP A 1 100 ? 0.944 3.143 -8.126 1.00 91.44 100 ASP A C 1
ATOM 806 O O . ASP A 1 100 ? 1.222 3.486 -6.973 1.00 91.44 100 ASP A O 1
ATOM 810 N N . GLU A 1 101 ? 0.261 3.947 -8.949 1.00 93.00 101 GLU A N 1
ATOM 811 C CA . GLU A 1 101 ? -0.281 5.250 -8.536 1.00 93.00 101 GLU A CA 1
ATOM 812 C C . GLU A 1 101 ? -1.360 5.102 -7.458 1.00 93.00 101 GLU A C 1
ATOM 814 O O . GLU A 1 101 ? -1.334 5.808 -6.447 1.00 93.00 101 GLU A O 1
ATOM 819 N N . GLN A 1 102 ? -2.269 4.142 -7.615 1.00 94.12 102 GLN A N 1
ATOM 820 C CA . GLN A 1 102 ? -3.333 3.890 -6.641 1.00 94.12 102 GLN A CA 1
ATOM 821 C C . GLN A 1 102 ? -2.777 3.367 -5.312 1.00 94.12 102 GLN A C 1
ATOM 823 O O . GLN A 1 102 ? -3.223 3.795 -4.245 1.00 94.12 102 GLN A O 1
ATOM 828 N N . ALA A 1 103 ? -1.739 2.526 -5.351 1.00 94.31 103 ALA A N 1
ATOM 829 C CA . ALA A 1 103 ? -1.010 2.089 -4.161 1.00 94.31 103 ALA A CA 1
ATOM 830 C C . ALA A 1 103 ? -0.397 3.277 -3.398 1.00 94.31 103 ALA A C 1
ATOM 832 O O . ALA A 1 103 ? -0.477 3.335 -2.162 1.00 94.31 103 ALA A O 1
ATOM 833 N N . LEU A 1 104 ? 0.179 4.245 -4.122 1.00 95.50 104 LEU A N 1
ATOM 834 C CA . LEU A 1 104 ? 0.701 5.477 -3.537 1.00 95.50 104 LEU A CA 1
ATOM 835 C C . LEU A 1 104 ? -0.419 6.312 -2.901 1.00 95.50 104 LEU A C 1
ATOM 837 O O . LEU A 1 104 ? -0.303 6.674 -1.729 1.00 95.50 104 LEU A O 1
ATOM 841 N N . THR A 1 105 ? -1.488 6.614 -3.645 1.00 94.69 105 THR A N 1
ATOM 842 C CA . THR A 1 105 ? -2.607 7.440 -3.159 1.00 94.69 105 THR A CA 1
ATOM 843 C C . THR A 1 105 ? -3.253 6.831 -1.920 1.00 94.69 105 THR A C 1
ATOM 845 O O . THR A 1 105 ? -3.435 7.524 -0.918 1.00 94.69 105 THR A O 1
ATOM 848 N N . PHE A 1 106 ? -3.528 5.525 -1.944 1.00 94.69 106 PHE A N 1
ATOM 849 C CA . PHE A 1 106 ? -4.044 4.805 -0.784 1.00 94.69 106 PHE A CA 1
ATOM 850 C C . PHE A 1 106 ? -3.119 4.970 0.430 1.00 94.69 106 PHE A C 1
ATOM 852 O O . PHE A 1 106 ? -3.563 5.373 1.506 1.00 94.69 106 PHE A O 1
ATOM 859 N N . SER A 1 107 ? -1.815 4.744 0.252 1.00 93.56 107 SER A N 1
ATOM 860 C CA . SER A 1 107 ? -0.845 4.833 1.350 1.00 93.56 107 SER A CA 1
ATOM 861 C C . SER A 1 107 ? -0.694 6.247 1.912 1.00 93.56 107 SER A C 1
ATOM 863 O O . SER A 1 107 ? -0.502 6.409 3.116 1.00 93.56 107 SER A O 1
ATOM 865 N N . GLN A 1 108 ? -0.801 7.279 1.073 1.00 93.88 108 GLN A N 1
ATOM 866 C CA . GLN A 1 108 ? -0.792 8.676 1.514 1.00 93.88 108 GLN A CA 1
ATOM 867 C C . GLN A 1 108 ? -2.030 9.012 2.350 1.00 93.88 108 GLN A C 1
ATOM 869 O O . GLN A 1 108 ? -1.892 9.631 3.405 1.00 93.88 108 GLN A O 1
ATOM 874 N N . ASN A 1 109 ? -3.212 8.551 1.933 1.00 91.88 109 ASN A N 1
ATOM 875 C CA . ASN A 1 109 ? -4.451 8.754 2.683 1.00 91.88 109 ASN A CA 1
ATOM 876 C C . ASN A 1 109 ? -4.372 8.105 4.069 1.00 91.88 109 ASN A C 1
ATOM 878 O O . ASN A 1 109 ? -4.662 8.756 5.072 1.00 91.88 109 ASN A O 1
ATOM 882 N N . VAL A 1 110 ? -3.891 6.859 4.142 1.00 90.75 110 VAL A N 1
ATOM 883 C CA . VAL A 1 110 ? -3.677 6.178 5.426 1.00 90.75 110 VAL A CA 1
ATOM 884 C C . VAL A 1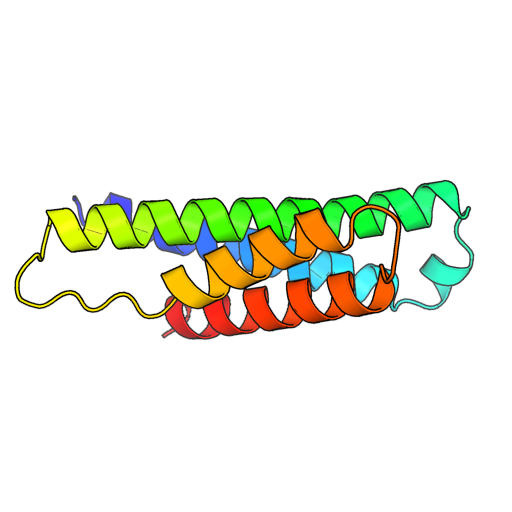 110 ? -2.660 6.945 6.277 1.00 90.75 110 VAL A C 1
ATOM 886 O O . VAL A 1 110 ? -2.911 7.219 7.450 1.00 90.75 110 VAL A O 1
ATOM 889 N N . LEU A 1 111 ? -1.528 7.363 5.704 1.00 89.94 111 LEU A N 1
ATOM 890 C CA . LEU A 1 111 ? -0.509 8.111 6.440 1.00 89.94 111 LEU A CA 1
ATOM 891 C C . LEU A 1 111 ? -1.056 9.416 7.040 1.00 89.94 111 LEU A C 1
ATOM 893 O O . LEU A 1 111 ? -0.738 9.731 8.186 1.00 89.94 111 LEU A O 1
ATOM 897 N N . CYS A 1 112 ? -1.891 10.151 6.301 1.00 87.00 112 CYS A N 1
ATOM 898 C CA . CYS A 1 112 ? -2.533 11.378 6.774 1.00 87.00 112 CYS A CA 1
ATOM 899 C C . CYS A 1 112 ? -3.376 11.162 8.038 1.00 87.00 112 CYS A C 1
ATOM 901 O O . CYS A 1 112 ? -3.370 12.029 8.911 1.00 87.00 112 CYS A O 1
ATOM 903 N N . VAL A 1 113 ? -4.046 10.014 8.165 1.00 83.88 113 VAL A N 1
ATOM 904 C CA . VAL A 1 113 ? -4.862 9.675 9.342 1.00 83.88 113 VAL A CA 1
ATOM 905 C C . VAL A 1 113 ? -3.991 9.307 10.552 1.00 83.88 113 VAL A C 1
ATOM 907 O O . VAL A 1 113 ? -4.292 9.706 11.672 1.00 83.88 113 VAL A O 1
ATOM 910 N N . PHE A 1 114 ? -2.867 8.609 10.351 1.00 76.81 114 PHE A N 1
ATOM 911 C CA . PHE A 1 114 ? -2.010 8.104 11.444 1.00 76.81 114 PHE A CA 1
ATOM 912 C C . PHE A 1 114 ? -0.835 9.028 11.852 1.00 76.81 114 PHE A C 1
ATOM 914 O O . PHE A 1 114 ? 0.004 8.651 12.687 1.00 76.81 114 PHE A O 1
ATOM 921 N N . VAL A 1 115 ? -0.715 10.216 11.250 1.00 62.31 115 VAL A N 1
ATOM 922 C CA . VAL A 1 115 ? 0.319 11.227 11.572 1.00 62.31 115 VAL A CA 1
ATOM 923 C C . VAL A 1 115 ? -0.236 12.427 12.358 1.00 62.31 115 VAL A C 1
ATOM 925 O O . VAL A 1 115 ? 0.562 13.174 12.926 1.00 62.31 115 VAL A O 1
ATOM 928 N N . GLN A 1 116 ? -1.562 12.587 12.443 1.00 50.41 116 GLN A N 1
ATOM 929 C CA . GLN A 1 116 ? -2.211 13.563 13.336 1.00 50.41 116 GLN A CA 1
ATOM 930 C C . GLN A 1 116 ? -2.056 13.173 14.813 1.00 50.41 116 GLN A C 1
ATOM 932 O O . GLN A 1 116 ? -1.929 14.107 15.638 1.00 50.41 116 GLN A O 1
#

Radius of gyration: 15.52 Å; chains: 1; bounding box: 40×22×43 Å

=== Feature glossary ===
Legend for the data blocks above and below:

— What the protein is —

Sequence gives the chain of amino acids in standard one-letter code (A=alanine, C=cysteine, …, Y=tyrosine), read N→C. It is the only feature that is directly encoded by the gene; all structural features are derived from the folded form of this sequence.

The annotation block draws on four external resources. InterPro: which protein families and domains the sequence belongs to. GO: standardized terms for what the protein does, what process it participates in, and where in the cell it acts. CATH: which structural fold it has in the CATH hierarchy. Organism: the species of origin.

— Where its atoms are —

Atomic coordinates in PDBx/mmCIF format — the same representation the Protein Data Bank distributes. Each line of the _atom_site loop places one backbone atom in Cartesian space (units: ångströms, origin: arbitrary).

Six rendered views show the 3D structure from the faces of a cube — i.e. along ±x, ±y, ±z. Rendering representation is drawn randomly per protein from cartoon (secondary-structure ribbons), sticks (backbone bonds), or molecular surface; coloring is either N→C rainbow (blue at the N-terminus through red at the C-terminus) or one color per chain.

— Local backbone conformation —

DSSP 8-state secondary structure assigns each residue one of H (α-helix), G (3₁₀-helix), I (π-helix), E (extended β-strand), B (isolated β-bridge), T (hydrogen-bonded turn), S (bend), or '-' (coil). The assignment is computed from backbone hydrogen-bond geometry via the Kabsch–Sander algorithm.

P-SEA three-state annotation labels each residue as helix, strand, or coil based purely on the geometry of the Cα trace. It serves as a fallback when the full backbone (and thus DSSP) is unavailable.

φ (phi) and ψ (psi) are the two rotatable backbone dihedrals per residue: φ is the C(i-1)–N–Cα–C torsion, ψ is the N–Cα–C–N(i+1) torsion, both in degrees on (−180°, 180°]. α-helical residues cluster near (−60°, −45°); β-strand residues near (−120°, +130°). A Ramachandran plot is simply a scatter of (φ, ψ) for every residue.

— Global shape and packing —

Radius of gyration (Rg) is the root-mean-square distance of Cα atoms from their centroid — a single number for overall size and compactness. A globular domain of N residues has Rg ≈ 2.2·N^0.38 Å; an extended or disordered chain has a much larger Rg. The Cα contact count is the number of residue pairs whose Cα atoms are within 8 Å and are more than four positions apart in sequence — a standard proxy for tertiary packing density. The bounding box is the smallest axis-aligned box enclosing all Cα atoms.

Accessible surface area quantifies burial. A residue with SASA near zero is packed into the hydrophobic core; one with SASA >100 Å² sits on the surface. Computed here via the Shrake–Rupley numerical algorithm with a 1.4 Å probe.

The contact map is a binary N×N matrix image: pixel (i, j) is dark where Cα_i and Cα_j are within 8 Å and |i−j|>4. Because the |i−j|>4 filter removes local helical contacts, off-diagonal stripes parallel to the main diagonal indicate parallel β-sheets; stripes perpendicular to it indicate antiparallel β-sheets. The Ramachandran plot scatters every residue's (φ, ψ) pair against the sterically allowed regions. The PAE heatmap renders the predicted-aligned-error matrix.

— Structural neighborhood —

A 3Di character summarizes, for each residue, the relative orientation of the Cα frame of its nearest spatial neighbor. Because it encodes fold topology rather than chemistry, 3Di alignments detect remote structural similarity that sequence alignment misses.

Structural nearest neighbors (via Foldseek easy-search vs the PDB). Reported per hit: target PDB id, E-value, and alignment TM-score. A TM-score above ~0.5 is the conventional threshold for 'same fold'.

— Confidence and disorder —

For AlphaFold models, the B-factor field carries pLDDT — the model's own estimate of local accuracy on a 0–100 scale. Regions with pLDDT<50 should be treated as 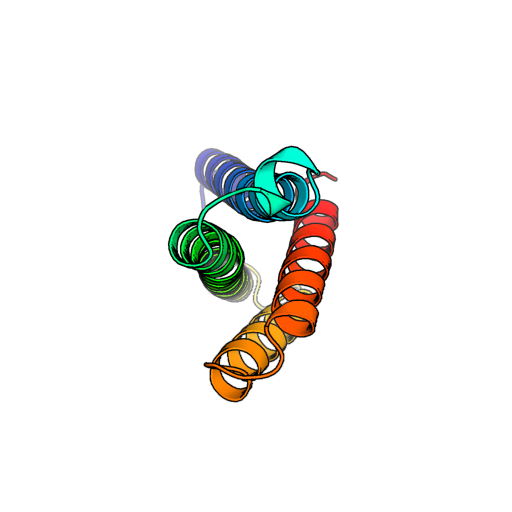essentially unmodeled; they often correspond to intrinsically disordered segments.

B-factor (Debye–Waller factor) reflects atomic displacement in the crystal lattice. It is an experimental observable (units Å²), not a prediction; low values mean the atom is pinned down, high values mean it moves or is heterogeneous across the crystal.

Predicted Aligned Error (PAE) is an AlphaFold confidence matrix: entry (i, j) is the expected error in the position of residue j, in ångströms, when the prediction is superimposed on the true structure at residue i. Low PAE within a block of residues means that block is internally rigid and well-predicted; high PAE between two blocks means their relative placement is uncertain even if each block individually is confident.